Protein AF-A0A6L3EX53-F1 (afdb_monomer_lite)

pLDDT: mean 82.72, std 15.54, range [32.03, 96.56]

Structure (mmCIF, N/CA/C/O backbone):
data_AF-A0A6L3EX53-F1
#
_entry.id   AF-A0A6L3EX53-F1
#
loop_
_atom_site.group_PDB
_atom_site.id
_atom_site.type_symbol
_atom_site.label_atom_id
_atom_site.label_alt_id
_atom_site.label_comp_id
_atom_site.label_asym_id
_atom_site.label_entity_id
_atom_site.label_seq_id
_atom_site.pdbx_PDB_ins_code
_atom_site.Cartn_x
_atom_site.Cartn_y
_atom_site.Cartn_z
_atom_site.occupancy
_atom_site.B_iso_or_equiv
_atom_site.auth_seq_id
_atom_site.auth_comp_id
_atom_site.auth_asym_id
_atom_site.auth_atom_id
_atom_site.pdbx_PDB_model_num
ATOM 1 N N . MET A 1 1 ? -8.037 -24.501 -10.481 1.00 33.72 1 MET A N 1
ATOM 2 C CA . MET A 1 1 ? -8.462 -23.130 -10.831 1.00 33.72 1 MET A CA 1
ATOM 3 C C . MET A 1 1 ? -7.666 -22.188 -9.956 1.00 33.72 1 MET A C 1
ATOM 5 O O . MET A 1 1 ? -7.835 -22.239 -8.748 1.00 33.72 1 MET A O 1
ATOM 9 N N . LEU A 1 2 ? -6.738 -21.426 -10.536 1.00 32.03 2 LEU A N 1
ATOM 10 C CA . LEU A 1 2 ? -6.099 -20.327 -9.812 1.00 32.03 2 LEU A CA 1
ATOM 11 C C . LEU A 1 2 ? -7.177 -19.259 -9.573 1.00 32.03 2 LEU A C 1
ATOM 13 O O . LEU A 1 2 ? -7.955 -19.009 -10.500 1.00 32.03 2 LEU A O 1
ATOM 17 N N . PRO A 1 3 ? -7.291 -18.680 -8.370 1.00 35.34 3 PRO A N 1
ATOM 18 C CA . PRO A 1 3 ? -8.252 -17.618 -8.144 1.00 35.34 3 PRO A CA 1
ATOM 19 C C . PRO A 1 3 ? -7.884 -16.444 -9.056 1.00 35.34 3 PRO A C 1
ATOM 21 O O . PRO A 1 3 ? -6.774 -15.917 -9.000 1.00 35.34 3 PRO A O 1
ATOM 24 N N . VAL A 1 4 ? -8.815 -16.054 -9.928 1.00 38.62 4 VAL A N 1
ATOM 25 C CA . VAL A 1 4 ? -8.774 -14.755 -10.605 1.00 38.62 4 VAL A CA 1
ATOM 26 C C . VAL A 1 4 ? -9.087 -13.732 -9.519 1.00 38.62 4 VAL A C 1
ATOM 28 O O . VAL A 1 4 ? -10.246 -13.414 -9.267 1.00 38.62 4 VAL A O 1
ATOM 31 N N . MET A 1 5 ? -8.060 -13.319 -8.782 1.00 43.59 5 MET A N 1
ATOM 32 C CA . MET A 1 5 ? -8.187 -12.257 -7.795 1.00 43.59 5 MET A CA 1
ATOM 33 C C . MET A 1 5 ? -8.251 -10.930 -8.542 1.00 43.59 5 MET A C 1
ATOM 35 O O . MET A 1 5 ? -7.358 -10.606 -9.324 1.00 43.59 5 MET A O 1
ATOM 39 N N . SER A 1 6 ? -9.375 -10.237 -8.357 1.00 39.53 6 SER A N 1
ATOM 40 C CA . SER A 1 6 ? -9.750 -8.986 -9.008 1.00 39.53 6 SER A CA 1
ATOM 41 C C . SER A 1 6 ? -8.566 -8.037 -9.167 1.00 39.53 6 SER A C 1
ATOM 43 O O . SER A 1 6 ? -7.912 -7.692 -8.183 1.00 39.53 6 SER A O 1
ATOM 45 N N . GLU A 1 7 ? -8.332 -7.549 -10.389 1.00 49.28 7 GLU A N 1
ATOM 46 C CA . GLU A 1 7 ? -7.589 -6.304 -10.570 1.00 49.28 7 GLU A CA 1
ATOM 47 C C . GLU A 1 7 ? -8.296 -5.246 -9.723 1.00 49.28 7 GLU A C 1
ATOM 49 O O . GLU A 1 7 ? -9.432 -4.852 -10.000 1.00 49.28 7 GLU A O 1
ATOM 54 N N . SER A 1 8 ? -7.668 -4.874 -8.610 1.00 54.50 8 SER A N 1
ATOM 55 C CA . SER A 1 8 ? -8.224 -3.901 -7.686 1.00 54.50 8 SER A CA 1
ATOM 56 C C . SER A 1 8 ? -8.512 -2.623 -8.477 1.00 54.50 8 SER A C 1
ATOM 58 O O . SER A 1 8 ? -7.599 -2.022 -9.042 1.00 54.50 8 SER A O 1
ATOM 60 N N . LYS A 1 9 ? -9.787 -2.204 -8.531 1.00 65.50 9 LYS A N 1
ATOM 61 C CA . LYS A 1 9 ? -10.268 -0.965 -9.187 1.00 65.50 9 LYS A CA 1
ATOM 62 C C . LYS A 1 9 ? -9.686 0.318 -8.568 1.00 65.50 9 LYS A C 1
ATOM 64 O O . LYS A 1 9 ? -10.155 1.419 -8.850 1.00 65.50 9 LYS A O 1
ATOM 69 N N . VAL A 1 10 ? -8.718 0.183 -7.672 1.00 80.12 10 VAL A N 1
ATOM 70 C CA . VAL A 1 10 ? -8.074 1.278 -6.973 1.00 80.12 10 VAL A CA 1
ATOM 71 C C . VAL A 1 10 ? -6.930 1.800 -7.836 1.00 80.12 10 VAL A C 1
ATOM 73 O O . VAL A 1 10 ? -5.958 1.095 -8.113 1.00 80.12 10 VAL A O 1
ATOM 76 N N . ASP A 1 11 ? -7.062 3.056 -8.253 1.00 87.31 11 ASP A N 1
ATOM 77 C CA . ASP A 1 11 ? -6.043 3.782 -9.006 1.00 87.31 11 ASP A CA 1
ATOM 78 C C . ASP A 1 11 ? -4.791 3.999 -8.140 1.00 87.31 11 ASP A C 1
ATOM 80 O O . ASP A 1 11 ? -4.833 4.670 -7.100 1.00 87.31 11 ASP A O 1
ATOM 84 N N . VAL A 1 12 ? -3.660 3.454 -8.596 1.00 90.00 12 VAL A N 1
ATOM 85 C CA . VAL A 1 12 ? -2.354 3.579 -7.937 1.00 90.00 12 VAL A CA 1
ATOM 86 C C . VAL A 1 12 ? -1.970 5.041 -7.705 1.00 90.00 12 VAL A C 1
ATOM 88 O O . VAL A 1 12 ? -1.432 5.377 -6.648 1.00 90.00 12 VAL A O 1
ATOM 91 N N . ALA A 1 13 ? -2.309 5.941 -8.633 1.00 90.75 13 ALA A N 1
ATOM 92 C CA . ALA A 1 13 ? -2.000 7.356 -8.502 1.00 90.75 13 ALA A CA 1
ATOM 93 C C . ALA A 1 13 ? -2.785 7.992 -7.348 1.00 90.75 13 ALA A C 1
ATOM 95 O O . ALA A 1 13 ? -2.267 8.880 -6.672 1.00 90.75 13 ALA A O 1
ATOM 96 N N . GLN A 1 14 ? -4.014 7.536 -7.081 1.00 93.25 14 GLN A N 1
ATOM 97 C CA . GLN A 1 14 ? -4.806 8.000 -5.938 1.00 93.25 14 GLN A CA 1
ATOM 98 C C . GLN A 1 14 ? -4.233 7.487 -4.613 1.00 93.25 14 GLN A C 1
ATOM 100 O O . GLN A 1 14 ? -4.170 8.242 -3.641 1.00 93.25 14 GLN A O 1
ATOM 105 N N . LEU A 1 15 ? -3.748 6.241 -4.576 1.00 92.69 15 LEU A N 1
ATOM 106 C CA . LEU A 1 15 ? -3.067 5.701 -3.395 1.00 92.69 15 LEU A CA 1
ATOM 107 C C . LEU A 1 15 ? -1.773 6.465 -3.093 1.00 92.69 15 LEU A C 1
ATOM 109 O O . LEU A 1 15 ? -1.578 6.913 -1.962 1.00 92.69 15 LEU A O 1
ATOM 113 N N . GLN A 1 16 ? -0.940 6.703 -4.110 1.00 91.62 16 GLN A N 1
ATOM 114 C CA . GLN A 1 16 ? 0.298 7.486 -3.999 1.00 91.62 16 GLN A CA 1
ATOM 115 C C . GLN A 1 16 ? 0.034 8.948 -3.602 1.00 91.62 16 GLN A C 1
ATOM 117 O O . GLN A 1 16 ? 0.787 9.530 -2.819 1.00 91.62 16 GLN A O 1
ATOM 122 N N . LYS A 1 17 ? -1.068 9.539 -4.085 1.00 94.38 17 LYS A N 1
ATOM 123 C CA . LYS A 1 17 ? -1.543 10.869 -3.665 1.00 94.38 17 LYS A CA 1
ATOM 124 C C . LYS A 1 17 ? -2.153 10.888 -2.264 1.00 94.38 17 LYS A C 1
ATOM 126 O O . LYS A 1 17 ? -2.455 11.976 -1.778 1.00 94.38 17 LYS A O 1
ATOM 131 N N . ARG A 1 18 ? -2.266 9.733 -1.594 1.00 95.62 18 ARG A N 1
ATOM 132 C CA . ARG A 1 18 ? -2.818 9.581 -0.235 1.00 95.62 18 ARG A CA 1
ATOM 133 C C . ARG A 1 18 ? -4.303 9.921 -0.143 1.00 95.62 18 ARG A C 1
ATOM 135 O O . ARG A 1 18 ? -4.770 10.368 0.899 1.00 95.62 18 ARG A O 1
ATOM 142 N N . THR A 1 19 ? -5.052 9.707 -1.222 1.00 96.06 19 THR A N 1
ATOM 143 C CA . THR A 1 19 ? -6.486 10.004 -1.266 1.00 96.06 19 THR A CA 1
ATOM 144 C C . THR A 1 19 ? -7.255 9.053 -0.333 1.00 96.06 19 THR A C 1
ATOM 146 O O . THR A 1 19 ? -7.275 7.849 -0.602 1.00 96.06 19 THR A O 1
ATOM 149 N N . PRO A 1 20 ? -7.931 9.537 0.732 1.00 95.62 20 PRO A N 1
ATOM 150 C CA . PRO A 1 20 ? -8.558 8.661 1.730 1.00 95.62 20 PRO A CA 1
ATOM 151 C C . PRO A 1 20 ? -9.608 7.698 1.159 1.00 95.62 20 PRO A C 1
ATOM 153 O O . PRO A 1 20 ? -9.700 6.549 1.583 1.00 95.62 20 PRO A O 1
ATOM 156 N N . THR A 1 21 ? -10.365 8.113 0.142 1.00 95.00 21 THR A N 1
ATOM 157 C CA . THR A 1 21 ? -11.370 7.250 -0.500 1.00 95.00 21 THR A CA 1
A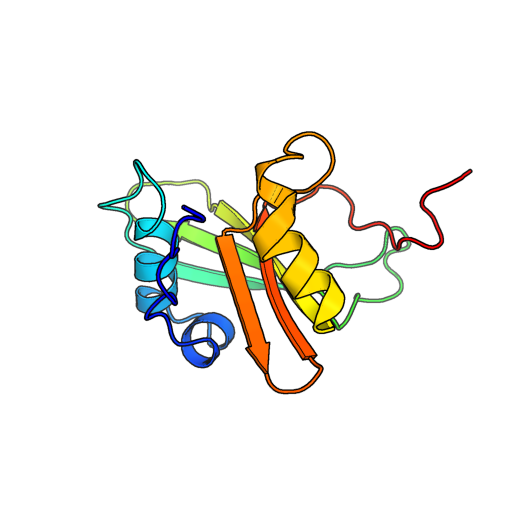TOM 158 C C . THR A 1 21 ? -10.744 6.056 -1.222 1.00 95.00 21 THR A C 1
ATOM 160 O O . THR A 1 21 ? -11.264 4.949 -1.125 1.00 95.00 21 THR A O 1
ATOM 163 N N . ALA A 1 22 ? -9.597 6.246 -1.881 1.00 94.75 22 ALA A N 1
ATOM 164 C CA . ALA A 1 22 ? -8.863 5.159 -2.529 1.00 94.75 22 ALA A CA 1
ATOM 165 C C . ALA A 1 22 ? -8.294 4.171 -1.502 1.00 94.75 22 ALA A C 1
ATOM 167 O O . ALA A 1 22 ? -8.377 2.962 -1.699 1.00 94.75 22 ALA A O 1
ATOM 168 N N . TRP A 1 23 ? -7.778 4.676 -0.379 1.00 95.62 23 TRP A N 1
ATOM 169 C CA . TRP A 1 23 ? -7.307 3.834 0.723 1.00 95.62 23 TRP A CA 1
ATOM 170 C C . TRP A 1 23 ? -8.450 3.095 1.434 1.00 95.62 23 TRP A C 1
ATOM 172 O O . TRP A 1 23 ? -8.267 1.949 1.828 1.00 95.62 23 TRP A O 1
ATOM 182 N N . SER A 1 24 ? -9.638 3.697 1.539 1.00 94.94 24 SER A N 1
ATOM 183 C CA . SER A 1 24 ? -10.835 3.011 2.054 1.00 94.94 24 SER A CA 1
ATOM 184 C C . SER A 1 24 ? -11.210 1.838 1.149 1.00 94.94 24 SER A C 1
ATOM 186 O O . SER A 1 24 ? -11.298 0.710 1.619 1.00 94.94 24 SER A O 1
ATOM 188 N N . ALA A 1 25 ? -11.310 2.082 -0.162 1.00 93.94 25 ALA A N 1
ATOM 189 C CA . ALA A 1 25 ? -11.602 1.042 -1.146 1.00 93.94 25 ALA A CA 1
ATOM 190 C C . ALA A 1 25 ? -10.537 -0.066 -1.176 1.00 93.94 25 ALA A C 1
ATOM 192 O O . ALA A 1 25 ? -10.862 -1.223 -1.425 1.00 93.94 25 ALA A O 1
ATOM 193 N N . LEU A 1 26 ? -9.268 0.273 -0.921 1.00 93.75 26 LEU A N 1
ATOM 194 C CA . LEU A 1 26 ? -8.204 -0.715 -0.778 1.00 93.75 26 LEU A CA 1
ATOM 195 C C . LEU A 1 26 ? -8.465 -1.643 0.414 1.00 93.75 26 LEU A C 1
ATOM 197 O O . LEU A 1 26 ? -8.495 -2.856 0.226 1.00 93.75 26 LEU A O 1
ATOM 201 N N . LEU A 1 27 ? -8.666 -1.076 1.609 1.00 92.19 27 LEU A N 1
ATOM 202 C CA . LEU A 1 27 ? -8.872 -1.846 2.841 1.00 92.19 27 LEU A CA 1
ATOM 203 C C . LEU A 1 27 ? -10.151 -2.686 2.792 1.00 92.19 27 LEU A C 1
ATOM 205 O O . LEU A 1 27 ? -10.154 -3.809 3.278 1.00 92.19 27 LEU A O 1
ATOM 209 N N . GLN A 1 28 ? -11.206 -2.181 2.154 1.00 92.44 28 GLN A N 1
ATOM 210 C CA . GLN A 1 28 ? -12.480 -2.886 1.986 1.00 92.44 28 GLN A CA 1
ATOM 211 C C . GLN A 1 28 ? -12.401 -4.125 1.078 1.00 92.44 28 GLN A C 1
ATOM 213 O O . GLN A 1 28 ? -13.361 -4.886 1.025 1.00 92.44 28 GLN A O 1
ATOM 218 N N . ASN A 1 29 ? -11.288 -4.360 0.370 1.00 88.62 29 ASN A N 1
ATOM 219 C CA . ASN A 1 29 ? -11.090 -5.625 -0.349 1.00 88.62 29 ASN A CA 1
ATOM 220 C C . ASN A 1 29 ? -10.785 -6.795 0.599 1.00 88.62 29 ASN A C 1
ATOM 222 O O . ASN A 1 29 ? -10.853 -7.950 0.180 1.00 88.62 29 ASN A O 1
ATOM 226 N N . GLU A 1 30 ? -10.432 -6.510 1.854 1.00 85.62 30 GLU A N 1
ATOM 227 C CA . GLU A 1 30 ? -10.090 -7.529 2.834 1.00 85.62 30 GLU A CA 1
ATOM 228 C C . GLU A 1 30 ? -11.311 -8.005 3.624 1.00 85.62 30 GLU A C 1
ATOM 230 O O . GLU A 1 30 ? -12.062 -7.178 4.157 1.00 85.62 30 GLU A O 1
ATOM 235 N N . PRO A 1 31 ? -11.484 -9.331 3.784 1.00 83.94 31 PRO A N 1
ATOM 236 C CA . PRO A 1 31 ? -12.561 -9.880 4.593 1.00 83.94 31 PRO A CA 1
ATOM 237 C C . PRO A 1 31 ? -12.566 -9.292 6.010 1.00 83.94 31 PRO A C 1
ATOM 239 O O . PRO A 1 31 ? -11.573 -9.368 6.733 1.00 83.94 31 PRO A O 1
ATOM 242 N N . GLY A 1 32 ? -13.706 -8.729 6.418 1.00 83.81 32 GLY A N 1
ATOM 243 C CA . GLY A 1 32 ? -13.890 -8.140 7.747 1.00 83.81 32 GLY A CA 1
ATOM 244 C C . GLY A 1 32 ? -13.597 -6.639 7.842 1.00 83.81 32 GLY A C 1
ATOM 245 O O . GLY A 1 32 ? -13.767 -6.072 8.921 1.00 83.81 32 GLY A O 1
ATOM 246 N N . LEU A 1 33 ? -13.211 -5.980 6.742 1.00 86.25 33 LEU A N 1
ATOM 247 C CA . LEU A 1 33 ? -12.986 -4.528 6.680 1.00 86.25 33 LEU A CA 1
ATOM 248 C C . LEU A 1 33 ? -14.004 -3.788 5.791 1.00 86.25 33 LEU A C 1
ATOM 250 O O . LEU A 1 33 ? -13.777 -2.641 5.409 1.00 86.25 33 LEU A O 1
ATOM 254 N N . ASP A 1 34 ? -15.158 -4.398 5.512 1.00 85.69 34 ASP A N 1
ATOM 255 C CA . ASP A 1 34 ? -16.148 -3.921 4.528 1.00 85.69 34 ASP A CA 1
ATOM 256 C C . ASP A 1 34 ? -16.663 -2.488 4.788 1.00 85.69 34 ASP A C 1
ATOM 258 O O . ASP A 1 34 ? -17.006 -1.754 3.863 1.00 85.69 34 ASP A O 1
ATOM 262 N N . ASN A 1 35 ? -16.677 -2.049 6.050 1.00 87.56 35 ASN A N 1
ATOM 263 C CA . ASN A 1 35 ? -17.186 -0.734 6.465 1.00 87.56 35 ASN A CA 1
ATOM 264 C C . ASN A 1 35 ? -16.087 0.225 6.951 1.00 87.56 35 ASN A C 1
ATOM 266 O O . ASN A 1 35 ? -16.375 1.205 7.640 1.00 87.56 35 ASN A O 1
ATOM 270 N N . VAL A 1 36 ? -14.823 -0.053 6.628 1.00 90.94 36 VAL A N 1
ATOM 271 C CA . VAL A 1 36 ? -13.714 0.822 7.010 1.00 90.94 36 VAL A CA 1
ATOM 272 C C . VAL A 1 36 ? -13.733 2.107 6.187 1.00 90.94 36 VAL A C 1
ATOM 274 O O . VAL A 1 36 ? -13.717 2.083 4.959 1.00 90.94 36 VAL A O 1
ATOM 277 N N . MET A 1 37 ? -13.699 3.245 6.881 1.00 95.31 37 MET A N 1
ATOM 278 C CA . MET A 1 37 ? -13.540 4.562 6.272 1.00 95.31 37 MET A CA 1
ATOM 279 C C . MET A 1 37 ? -12.223 5.179 6.725 1.00 95.31 37 MET A C 1
ATOM 281 O O . MET A 1 37 ? -12.022 5.431 7.910 1.00 95.31 37 MET A O 1
ATOM 285 N N . VAL A 1 38 ? -11.337 5.454 5.778 1.00 95.94 38 VAL A N 1
ATOM 286 C CA . VAL A 1 38 ? -10.086 6.174 6.018 1.00 95.94 38 VAL A CA 1
ATOM 287 C C . VAL A 1 38 ? -10.374 7.672 6.044 1.00 95.94 38 VAL A C 1
ATOM 289 O O . VAL A 1 38 ? -11.018 8.204 5.141 1.00 95.94 38 VAL A O 1
ATOM 292 N N . THR A 1 39 ? -9.878 8.367 7.064 1.00 96.56 39 THR A N 1
ATOM 293 C CA . THR A 1 39 ? -10.052 9.818 7.242 1.00 96.56 39 THR A CA 1
ATOM 294 C C . THR A 1 39 ? -8.807 10.604 6.855 1.00 96.56 39 THR A C 1
ATOM 296 O O . THR A 1 39 ? -8.912 11.721 6.352 1.00 96.56 39 THR A O 1
ATOM 299 N N . ALA A 1 40 ? -7.624 10.021 7.044 1.00 96.19 40 ALA A N 1
ATOM 300 C CA . ALA A 1 40 ? -6.359 10.638 6.681 1.00 96.19 40 ALA A CA 1
ATOM 301 C C . ALA A 1 40 ? -5.299 9.581 6.379 1.00 96.19 40 ALA A C 1
ATOM 303 O O . ALA A 1 40 ? -5.295 8.496 6.959 1.00 96.19 40 ALA A O 1
ATOM 304 N N . VAL A 1 41 ? -4.368 9.929 5.493 1.00 96.38 41 VAL A N 1
ATOM 305 C CA . VAL A 1 41 ? -3.199 9.105 5.190 1.00 96.38 41 VAL A CA 1
ATOM 306 C C . VAL A 1 41 ? -1.969 9.997 5.178 1.00 96.38 41 VAL A C 1
ATOM 308 O O . VAL A 1 41 ? -1.889 10.960 4.416 1.00 96.38 41 VAL A O 1
ATOM 311 N N . SER A 1 42 ? -0.992 9.677 6.021 1.00 94.88 42 SER A N 1
ATOM 312 C CA . SER A 1 42 ? 0.307 10.356 6.044 1.00 94.88 42 SER A CA 1
ATOM 313 C C . SER A 1 42 ? 1.410 9.396 5.618 1.00 94.88 42 SER A C 1
ATOM 315 O O . SER A 1 42 ? 1.275 8.192 5.795 1.00 94.88 42 SER A O 1
ATOM 317 N N . ALA A 1 43 ? 2.494 9.916 5.040 1.00 92.62 43 ALA A N 1
ATOM 318 C CA . ALA A 1 43 ? 3.657 9.117 4.662 1.00 92.62 43 ALA A CA 1
ATOM 319 C C . ALA A 1 43 ? 4.884 9.578 5.444 1.00 92.62 43 ALA A C 1
ATOM 321 O O . ALA A 1 43 ? 5.140 10.779 5.551 1.00 92.62 43 ALA A O 1
ATOM 322 N N . LYS A 1 44 ? 5.660 8.624 5.944 1.00 88.69 44 LYS A N 1
ATOM 323 C CA . LYS A 1 44 ? 6.953 8.842 6.582 1.00 88.69 44 LYS A CA 1
ATOM 324 C C . LYS A 1 44 ? 8.013 8.041 5.822 1.00 88.69 44 LYS A C 1
ATOM 326 O O . LYS A 1 44 ? 7.800 6.853 5.580 1.00 88.69 44 LYS A O 1
ATOM 331 N N . PRO A 1 45 ? 9.150 8.641 5.440 1.00 83.62 45 PRO A N 1
ATOM 332 C CA . PRO A 1 45 ? 10.238 7.879 4.841 1.00 83.62 45 PRO A CA 1
ATOM 333 C C . PRO A 1 45 ? 10.791 6.877 5.860 1.00 83.62 45 PRO A C 1
ATOM 335 O O . PRO A 1 45 ? 10.899 7.196 7.049 1.00 83.62 45 PRO A O 1
ATOM 338 N N . ILE A 1 46 ? 11.176 5.685 5.404 1.00 79.75 46 ILE A N 1
ATOM 339 C CA . ILE A 1 46 ? 11.909 4.749 6.259 1.00 79.75 46 ILE A CA 1
ATOM 340 C C . ILE A 1 46 ? 13.373 5.171 6.287 1.00 79.75 46 ILE A C 1
ATOM 342 O O . ILE A 1 46 ? 14.006 5.342 5.244 1.00 79.75 46 ILE A O 1
ATOM 346 N N . ARG A 1 47 ? 13.915 5.341 7.492 1.00 68.25 47 ARG A N 1
ATOM 347 C CA . ARG A 1 47 ? 15.351 5.538 7.697 1.00 68.25 47 ARG A CA 1
ATOM 348 C C . ARG A 1 47 ? 16.011 4.180 7.880 1.00 68.25 47 ARG A C 1
ATOM 350 O O . ARG A 1 47 ? 15.440 3.308 8.528 1.00 68.25 47 ARG A O 1
ATOM 357 N N . THR A 1 48 ? 17.211 4.015 7.337 1.00 65.75 48 THR A N 1
ATOM 358 C CA . THR A 1 48 ? 18.060 2.872 7.684 1.00 65.75 48 THR A CA 1
ATOM 359 C C . THR A 1 48 ? 18.375 2.877 9.186 1.00 65.75 48 THR A C 1
ATOM 361 O O . THR A 1 48 ? 18.250 3.914 9.846 1.00 65.75 48 THR A O 1
ATOM 364 N N . ARG A 1 49 ? 18.780 1.721 9.730 1.00 62.47 49 ARG A N 1
ATOM 365 C CA . ARG A 1 49 ? 19.115 1.534 11.158 1.00 62.47 49 ARG A CA 1
ATOM 366 C C . ARG A 1 49 ? 20.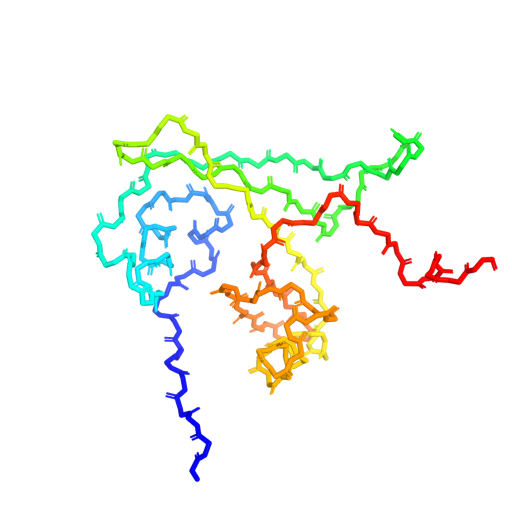125 2.559 11.686 1.00 62.47 49 ARG A C 1
ATOM 368 O O . ARG A 1 49 ? 20.012 2.997 12.821 1.00 62.47 49 ARG A O 1
ATOM 375 N N . ASP A 1 50 ? 21.037 3.003 10.826 1.00 60.78 50 ASP A N 1
ATOM 376 C CA . ASP A 1 50 ? 22.068 3.989 11.169 1.00 60.78 50 ASP A CA 1
ATOM 377 C C . ASP A 1 50 ? 21.565 5.440 11.069 1.00 60.78 50 ASP A C 1
ATOM 379 O O . ASP A 1 50 ? 22.330 6.385 11.231 1.00 60.78 50 ASP A O 1
ATOM 383 N N . HIS A 1 51 ? 20.281 5.641 10.754 1.00 57.81 51 HIS A N 1
ATOM 384 C CA . HIS A 1 51 ? 19.606 6.931 10.570 1.00 57.81 51 HIS A CA 1
ATOM 385 C C . HIS A 1 51 ? 20.240 7.883 9.542 1.00 57.81 51 HIS A C 1
ATOM 387 O O . HIS A 1 51 ? 19.777 9.014 9.396 1.00 57.81 51 HIS A O 1
ATOM 393 N N . GLN A 1 52 ? 21.252 7.433 8.799 1.00 53.16 52 GLN A N 1
ATOM 394 C CA . GLN A 1 52 ? 22.024 8.276 7.892 1.00 53.16 52 GLN A CA 1
ATOM 395 C C . GLN A 1 52 ? 21.333 8.511 6.548 1.00 53.16 52 GLN A C 1
ATOM 397 O O . GLN A 1 52 ? 21.558 9.551 5.933 1.00 53.16 52 GLN A O 1
ATOM 402 N N . GLN A 1 53 ? 20.500 7.578 6.071 1.00 55.44 53 GLN A N 1
ATOM 403 C CA . GLN A 1 53 ? 19.883 7.677 4.746 1.00 55.44 53 GLN A CA 1
ATOM 404 C C . GLN A 1 53 ? 18.445 7.154 4.757 1.00 55.44 53 GLN A C 1
ATOM 406 O O . GLN A 1 53 ? 18.132 6.131 5.372 1.00 55.44 53 GLN A O 1
ATOM 411 N N . SER A 1 54 ? 17.548 7.874 4.083 1.00 60.53 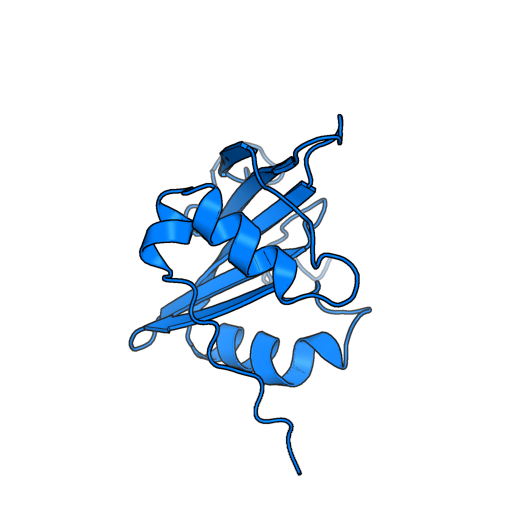54 SER A N 1
ATOM 412 C CA . SER A 1 54 ? 16.207 7.368 3.805 1.00 60.53 54 SER A CA 1
ATOM 413 C C . SER A 1 54 ? 16.265 6.364 2.666 1.00 60.53 54 SER A C 1
ATOM 415 O O . SER A 1 54 ? 16.881 6.631 1.634 1.00 60.53 54 SER A O 1
ATOM 417 N N . ILE A 1 55 ? 15.557 5.253 2.814 1.00 68.94 55 ILE A N 1
ATOM 418 C CA . ILE A 1 55 ? 15.389 4.276 1.747 1.00 68.94 55 ILE A CA 1
ATOM 419 C C . ILE A 1 55 ? 14.388 4.865 0.752 1.00 68.94 55 ILE A C 1
ATOM 421 O O . ILE A 1 55 ? 13.182 4.776 0.952 1.00 68.94 55 ILE A O 1
ATOM 425 N N . GLY A 1 56 ? 14.884 5.521 -0.301 1.00 73.69 56 GLY A N 1
ATOM 426 C CA . GLY A 1 56 ? 14.054 6.316 -1.219 1.00 73.69 56 GLY A CA 1
ATOM 427 C C . GLY A 1 56 ? 12.939 5.532 -1.923 1.00 73.69 56 GLY A C 1
ATOM 428 O O . GLY A 1 56 ? 11.951 6.122 -2.346 1.00 73.69 56 GLY A O 1
ATOM 429 N N . HIS A 1 57 ? 13.067 4.206 -2.001 1.00 82.75 57 HIS A N 1
ATOM 430 C CA . HIS A 1 57 ? 12.080 3.325 -2.616 1.00 82.75 57 HIS A CA 1
ATOM 431 C C . HIS A 1 57 ? 11.052 2.750 -1.623 1.00 82.75 57 HIS A C 1
ATOM 433 O O . HIS A 1 57 ? 10.152 2.037 -2.059 1.00 82.75 57 HIS A O 1
ATOM 439 N N . VAL A 1 58 ? 11.138 3.048 -0.315 1.00 87.94 58 VAL A N 1
ATOM 440 C CA . VAL A 1 58 ? 10.181 2.558 0.696 1.00 87.94 58 VAL A CA 1
ATOM 441 C C . VAL A 1 58 ? 9.654 3.694 1.574 1.00 87.94 58 VAL A C 1
ATOM 443 O O . VAL A 1 58 ? 10.403 4.507 2.114 1.00 87.94 58 VAL A O 1
ATOM 446 N N . SER A 1 59 ? 8.338 3.743 1.754 1.00 90.44 59 SER A N 1
ATOM 447 C CA . SER A 1 59 ? 7.653 4.706 2.621 1.00 90.44 59 SER A CA 1
ATOM 448 C C . SER A 1 59 ? 6.686 3.997 3.557 1.00 90.44 59 SER A C 1
ATOM 450 O O . SER A 1 59 ? 5.992 3.075 3.146 1.00 90.44 59 SER A O 1
ATOM 452 N N . ARG A 1 60 ? 6.600 4.457 4.804 1.00 92.25 60 ARG A N 1
ATOM 453 C CA . ARG A 1 60 ? 5.598 4.012 5.773 1.00 92.25 60 ARG A CA 1
ATOM 454 C C . ARG A 1 60 ? 4.379 4.919 5.705 1.00 92.25 60 ARG A C 1
ATOM 456 O O . ARG A 1 60 ? 4.493 6.119 5.950 1.00 92.25 60 ARG A O 1
ATOM 463 N N . TYR A 1 61 ? 3.226 4.356 5.384 1.00 94.44 61 TYR A N 1
ATOM 464 C CA . TYR A 1 61 ? 1.940 5.026 5.457 1.00 94.44 61 TYR A CA 1
ATOM 465 C C . TYR A 1 61 ? 1.306 4.821 6.832 1.00 94.44 61 TYR A C 1
ATOM 467 O O . TYR A 1 61 ? 1.277 3.705 7.340 1.00 94.44 61 TYR A O 1
ATOM 475 N N . LEU A 1 62 ? 0.800 5.904 7.420 1.00 94.75 62 LEU A N 1
ATOM 476 C CA . LEU A 1 62 ? -0.063 5.869 8.600 1.00 94.75 62 LEU A CA 1
ATOM 477 C C . LEU A 1 62 ? -1.477 6.204 8.136 1.00 94.75 62 LEU A C 1
ATOM 479 O O . LEU A 1 62 ? -1.711 7.315 7.645 1.00 94.75 62 LEU A O 1
ATOM 483 N N . VAL A 1 63 ? -2.380 5.242 8.265 1.00 95.81 63 VAL A N 1
ATOM 484 C CA . VAL A 1 63 ? -3.749 5.287 7.755 1.00 95.81 63 VAL A CA 1
ATOM 485 C C . VAL A 1 63 ? -4.702 5.424 8.938 1.00 95.81 63 VAL A C 1
ATOM 487 O O . VAL A 1 63 ? -4.910 4.481 9.696 1.00 95.81 63 VAL A O 1
ATOM 490 N N . SER A 1 64 ? -5.262 6.615 9.121 1.00 96.38 64 SER A N 1
ATOM 491 C CA . SER A 1 64 ? -6.229 6.899 10.182 1.00 96.38 64 SER A CA 1
ATOM 492 C C . SER A 1 64 ? -7.629 6.489 9.745 1.00 96.38 64 SER A C 1
ATOM 494 O O . SER A 1 64 ? -8.067 6.857 8.652 1.00 96.38 64 SER A O 1
ATOM 496 N N . LEU A 1 65 ? -8.338 5.756 10.602 1.00 95.00 65 LEU A N 1
ATOM 497 C CA . LEU A 1 65 ? -9.693 5.284 10.333 1.00 95.00 65 LEU A CA 1
ATOM 498 C C . LEU A 1 65 ? -10.734 6.078 11.123 1.00 95.00 65 LEU A C 1
ATOM 500 O O . LEU A 1 65 ? -10.471 6.594 12.208 1.00 95.00 65 LEU A O 1
ATOM 504 N N . ALA A 1 66 ? -11.946 6.165 10.586 1.00 91.50 66 ALA A N 1
ATOM 505 C CA . ALA A 1 66 ? -13.090 6.659 11.328 1.00 91.50 66 ALA A CA 1
ATOM 506 C C . ALA A 1 66 ? -13.397 5.678 12.468 1.00 91.50 66 ALA A C 1
ATOM 508 O O . ALA A 1 66 ? -13.460 4.470 12.249 1.00 91.50 66 ALA A O 1
ATOM 509 N N . ASN A 1 67 ? -13.605 6.201 13.676 1.00 87.12 67 ASN A N 1
ATOM 510 C CA . ASN A 1 67 ? -13.921 5.423 14.881 1.00 87.12 67 ASN A CA 1
ATOM 511 C C . ASN A 1 67 ? -12.785 4.524 15.410 1.00 87.12 67 ASN A C 1
ATOM 513 O O . ASN A 1 67 ? -13.049 3.651 16.235 1.00 87.12 67 ASN A O 1
ATOM 517 N N . GLN A 1 68 ? -11.534 4.746 14.993 1.00 88.50 68 GLN A N 1
ATOM 518 C CA . GLN A 1 68 ? -10.362 4.134 15.626 1.00 88.50 68 GLN A CA 1
ATOM 519 C C . GLN A 1 68 ? -9.343 5.203 16.011 1.00 88.50 68 GLN A C 1
ATOM 521 O O . GLN A 1 68 ? -9.049 6.107 15.230 1.00 88.50 68 GLN A O 1
A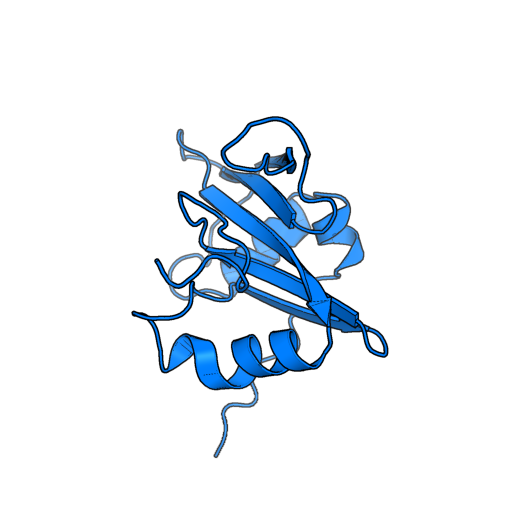TOM 526 N N . SER A 1 69 ? -8.818 5.098 17.232 1.00 85.00 69 SER A N 1
ATOM 527 C CA . SER A 1 69 ? -7.815 6.035 17.748 1.00 85.00 69 SER A CA 1
ATOM 528 C C . SER A 1 69 ? -6.433 5.778 17.153 1.00 85.00 69 SER A C 1
ATOM 530 O O . SER A 1 69 ? -5.704 6.726 16.863 1.00 85.00 69 SER A O 1
ATOM 532 N N . ASP A 1 70 ? -6.089 4.506 16.947 1.00 88.31 70 ASP A N 1
ATOM 533 C CA . ASP A 1 70 ? -4.774 4.105 16.460 1.00 88.31 70 ASP A CA 1
ATOM 534 C C . ASP A 1 70 ? -4.780 3.964 14.931 1.00 88.31 70 ASP A C 1
ATOM 536 O O . ASP A 1 70 ? -5.671 3.317 14.374 1.00 88.31 70 ASP A O 1
ATOM 540 N N . PRO A 1 71 ? -3.812 4.571 14.220 1.00 91.06 71 PRO A N 1
ATOM 541 C CA . PRO A 1 71 ? -3.691 4.399 12.781 1.00 91.06 71 PRO A CA 1
ATOM 542 C C . PRO A 1 71 ? -3.152 3.007 12.431 1.00 91.06 71 PRO A C 1
ATOM 544 O O . PRO A 1 71 ? -2.343 2.430 13.158 1.00 91.06 71 PRO A O 1
ATOM 547 N N . ILE A 1 72 ? -3.529 2.514 11.253 1.00 92.00 72 ILE A N 1
ATOM 548 C CA . ILE A 1 72 ? -2.911 1.333 10.650 1.00 92.00 72 ILE A CA 1
ATOM 549 C C . ILE A 1 72 ? -1.595 1.754 9.997 1.00 92.00 72 ILE A C 1
ATOM 551 O O . ILE A 1 72 ? -1.553 2.712 9.220 1.00 92.00 72 ILE A O 1
ATOM 555 N N . ASN A 1 73 ? -0.526 1.017 10.286 1.00 92.94 73 ASN A N 1
ATOM 556 C CA . ASN A 1 73 ? 0.765 1.209 9.640 1.00 92.94 73 ASN A CA 1
ATOM 557 C C . ASN A 1 73 ? 0.897 0.243 8.466 1.00 92.94 73 ASN A C 1
ATOM 559 O O . ASN A 1 73 ? 0.714 -0.960 8.632 1.00 92.94 73 ASN A O 1
ATOM 563 N N . LEU A 1 74 ? 1.248 0.771 7.298 1.00 94.12 74 LEU A N 1
ATOM 564 C CA . LEU A 1 74 ? 1.502 -0.011 6.090 1.00 94.12 74 LEU A CA 1
ATOM 565 C C . LEU A 1 74 ? 2.803 0.450 5.449 1.00 94.12 74 LEU A C 1
ATOM 567 O O . LEU A 1 74 ? 3.180 1.619 5.557 1.00 94.12 74 LEU A O 1
ATOM 571 N N . LEU A 1 75 ? 3.480 -0.442 4.739 1.00 92.69 75 LEU A N 1
ATOM 572 C CA . LEU A 1 75 ? 4.633 -0.082 3.924 1.00 92.69 75 LEU A CA 1
ATOM 573 C C . LEU A 1 75 ? 4.253 -0.031 2.467 1.00 92.69 75 LEU A C 1
ATOM 575 O O . LEU A 1 75 ? 3.646 -0.955 1.947 1.00 92.69 75 LEU A O 1
ATOM 579 N N . ALA A 1 76 ? 4.686 1.020 1.790 1.00 92.69 76 ALA A N 1
ATOM 580 C CA . ALA A 1 76 ? 4.707 1.042 0.348 1.00 92.69 76 ALA A CA 1
ATOM 581 C C . ALA A 1 76 ? 6.122 0.956 -0.181 1.00 92.69 76 ALA A C 1
ATOM 583 O O . ALA A 1 76 ? 7.017 1.656 0.299 1.00 92.69 76 ALA A O 1
ATOM 584 N N . LYS A 1 77 ? 6.293 0.133 -1.207 1.00 91.75 77 LYS A N 1
ATOM 585 C CA . LYS A 1 77 ? 7.588 -0.141 -1.813 1.00 91.75 77 LYS A CA 1
ATOM 586 C C . LYS A 1 77 ? 7.503 0.006 -3.324 1.00 91.75 77 LYS A C 1
ATOM 588 O O . LYS A 1 77 ? 6.710 -0.679 -3.963 1.00 91.75 77 LYS A O 1
ATOM 593 N N . TYR A 1 78 ? 8.344 0.872 -3.879 1.00 91.38 78 TYR A N 1
ATOM 594 C CA . TYR A 1 78 ? 8.697 0.844 -5.293 1.00 91.38 78 TYR A CA 1
ATOM 595 C C . TYR A 1 78 ? 9.723 -0.264 -5.512 1.00 91.38 78 TYR A C 1
ATOM 597 O O . TYR A 1 78 ? 10.707 -0.365 -4.778 1.00 91.38 78 TYR A O 1
ATOM 605 N N . THR A 1 79 ? 9.461 -1.130 -6.482 1.00 91.56 79 THR A N 1
ATOM 606 C CA . THR A 1 79 ? 10.280 -2.311 -6.748 1.00 91.56 79 THR A CA 1
ATOM 607 C C . THR A 1 79 ? 10.209 -2.725 -8.219 1.00 91.56 79 THR A C 1
ATOM 609 O O . THR A 1 79 ? 9.629 -2.024 -9.040 1.00 91.56 79 THR A O 1
ATOM 612 N N . ASN A 1 80 ? 10.830 -3.847 -8.565 1.00 91.38 80 ASN A N 1
ATOM 613 C CA . ASN A 1 80 ? 10.791 -4.468 -9.875 1.00 91.38 80 ASN A CA 1
ATOM 614 C C . ASN A 1 80 ? 9.602 -5.430 -10.028 1.00 91.38 80 ASN A C 1
ATOM 616 O O . ASN A 1 80 ? 8.958 -5.868 -9.068 1.00 91.38 80 ASN A O 1
ATOM 620 N N . ARG A 1 81 ? 9.343 -5.809 -11.276 1.00 91.69 81 ARG A N 1
ATOM 621 C CA . ARG A 1 81 ? 8.280 -6.743 -11.650 1.00 91.69 81 ARG A CA 1
ATOM 622 C C . ARG A 1 81 ? 8.382 -8.117 -10.973 1.00 91.69 81 ARG A C 1
ATOM 624 O O . ARG A 1 81 ? 7.346 -8.716 -10.683 1.00 91.69 81 ARG A O 1
ATOM 631 N N . GLN A 1 82 ? 9.589 -8.637 -10.741 1.00 91.88 82 GLN A N 1
ATOM 632 C CA . GLN A 1 82 ? 9.796 -9.960 -10.142 1.00 91.88 82 GLN A CA 1
ATOM 633 C C . GLN A 1 82 ? 9.336 -9.992 -8.684 1.00 91.88 82 GLN A C 1
ATOM 635 O O . GLN A 1 82 ? 8.643 -10.926 -8.283 1.00 91.88 82 GLN A O 1
ATOM 640 N N . GLU A 1 83 ? 9.660 -8.959 -7.907 1.00 91.75 83 GLU A N 1
ATOM 641 C CA . GLU A 1 83 ? 9.203 -8.857 -6.523 1.00 91.75 83 GLU A CA 1
ATOM 642 C C . GLU A 1 83 ? 7.679 -8.698 -6.463 1.00 91.75 83 GLU A C 1
ATOM 644 O O . GLU A 1 83 ? 7.026 -9.354 -5.654 1.00 91.75 83 GLU A O 1
ATOM 649 N N . VAL A 1 84 ? 7.074 -7.923 -7.372 1.00 92.88 84 VAL A N 1
ATOM 650 C CA . VAL A 1 84 ? 5.606 -7.849 -7.434 1.00 92.88 84 VAL A CA 1
ATOM 651 C C . VAL A 1 84 ? 4.972 -9.204 -7.747 1.00 92.88 84 VAL A C 1
ATOM 653 O O . VAL A 1 84 ? 3.964 -9.567 -7.141 1.00 92.88 84 VAL A O 1
ATOM 656 N N . ALA A 1 85 ? 5.556 -9.975 -8.666 1.00 91.31 85 ALA A N 1
ATOM 657 C CA . ALA A 1 85 ? 5.077 -11.318 -8.976 1.00 91.31 85 ALA A CA 1
ATOM 658 C C . ALA A 1 85 ? 5.190 -12.263 -7.768 1.00 91.31 85 ALA A C 1
ATOM 660 O O . ALA A 1 85 ? 4.261 -13.029 -7.520 1.00 91.31 85 ALA A O 1
ATOM 661 N N . PHE A 1 86 ? 6.276 -12.173 -6.991 1.00 92.00 86 PHE A N 1
ATOM 662 C CA . PHE A 1 86 ? 6.426 -12.920 -5.741 1.00 92.00 86 PHE A CA 1
ATOM 663 C C . PHE A 1 86 ? 5.278 -12.619 -4.769 1.00 92.00 86 PHE A C 1
ATOM 665 O O . PHE A 1 86 ? 4.600 -13.546 -4.325 1.00 92.00 86 PHE A O 1
ATOM 672 N N . TYR A 1 87 ? 4.996 -11.342 -4.496 1.00 92.19 87 TYR A N 1
ATOM 673 C CA . TYR A 1 87 ? 3.928 -10.982 -3.559 1.00 92.19 87 TYR A CA 1
ATOM 674 C C . TYR A 1 87 ? 2.531 -11.359 -4.060 1.00 92.19 87 TYR A C 1
ATOM 676 O O . TYR A 1 87 ? 1.705 -11.792 -3.267 1.00 92.19 87 TYR A O 1
ATOM 684 N N . ARG A 1 88 ? 2.276 -11.275 -5.371 1.00 89.38 88 ARG A N 1
ATOM 685 C CA . ARG A 1 88 ? 0.983 -11.667 -5.959 1.00 89.38 88 ARG A CA 1
ATOM 686 C C . ARG A 1 88 ? 0.718 -13.171 -5.947 1.00 89.38 88 ARG A C 1
ATOM 688 O O . ARG A 1 88 ? -0.439 -13.571 -5.936 1.00 89.38 88 ARG A O 1
ATOM 695 N N . LEU A 1 89 ? 1.759 -13.994 -6.068 1.00 88.94 89 LEU A N 1
ATOM 696 C CA . LEU A 1 89 ? 1.603 -15.430 -6.329 1.00 88.94 89 LEU A CA 1
ATOM 697 C C . LEU A 1 89 ? 1.980 -16.312 -5.139 1.00 88.94 89 LEU A C 1
ATOM 699 O O . LEU A 1 89 ? 1.494 -17.438 -5.052 1.00 88.94 89 LEU A O 1
ATOM 703 N N . LEU A 1 90 ? 2.879 -15.842 -4.270 1.00 86.06 90 LEU A N 1
ATOM 704 C CA . LEU A 1 90 ? 3.544 -16.686 -3.276 1.00 86.06 90 LEU A CA 1
ATOM 705 C C . LEU A 1 90 ? 3.455 -16.156 -1.842 1.00 86.06 90 LEU A C 1
ATOM 707 O O . LEU A 1 90 ? 3.490 -16.974 -0.928 1.00 86.06 90 LEU A O 1
ATOM 711 N N . ALA A 1 91 ? 3.341 -14.841 -1.616 1.00 85.38 91 ALA A N 1
ATOM 712 C CA . ALA A 1 91 ? 3.410 -14.286 -0.257 1.00 85.38 91 ALA A CA 1
ATOM 713 C C . ALA A 1 91 ? 2.323 -14.836 0.679 1.00 85.38 91 ALA A C 1
ATOM 715 O O . ALA A 1 91 ? 2.639 -15.230 1.799 1.00 85.38 91 ALA A O 1
ATOM 716 N N . ASP A 1 92 ? 1.085 -14.975 0.199 1.00 85.25 92 ASP A N 1
ATOM 717 C CA . ASP A 1 92 ? -0.026 -15.510 1.003 1.00 85.25 92 ASP A CA 1
ATOM 718 C C . ASP A 1 92 ? 0.167 -16.984 1.397 1.00 85.25 92 ASP A C 1
ATOM 720 O O . ASP A 1 92 ? -0.390 -17.449 2.390 1.00 85.25 92 ASP A O 1
ATOM 724 N N . LEU A 1 93 ? 0.987 -17.730 0.647 1.00 86.69 93 LEU A N 1
ATOM 725 C CA . LEU A 1 93 ? 1.351 -19.113 0.971 1.00 86.69 93 LEU A CA 1
ATOM 726 C C . LEU A 1 93 ? 2.485 -19.189 2.004 1.00 86.69 93 LEU A C 1
ATOM 728 O O . LEU A 1 93 ? 2.769 -20.267 2.527 1.00 86.69 93 LEU A O 1
ATOM 732 N N . LEU A 1 94 ? 3.146 -18.064 2.288 1.00 86.19 94 LEU A N 1
ATOM 733 C CA . LEU A 1 94 ? 4.336 -17.965 3.129 1.00 86.19 94 LEU A CA 1
ATOM 734 C C . LEU A 1 94 ? 4.173 -16.896 4.234 1.00 86.19 94 LEU A C 1
ATOM 736 O O . LEU A 1 94 ? 5.058 -16.049 4.390 1.00 86.19 94 LEU A O 1
ATOM 740 N N . PRO A 1 95 ? 3.107 -16.941 5.059 1.00 82.44 95 PRO A N 1
ATOM 741 C CA . PRO A 1 95 ? 2.781 -15.879 6.024 1.00 82.44 95 PRO A CA 1
ATOM 742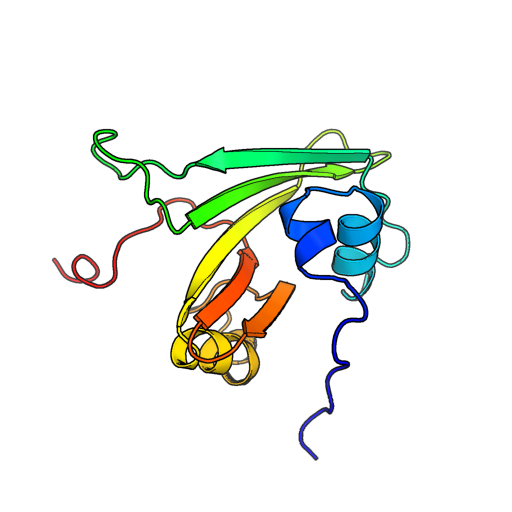 C C . PRO A 1 95 ? 3.830 -15.689 7.133 1.00 82.44 95 PRO A C 1
ATOM 744 O O . PRO A 1 95 ? 3.832 -14.679 7.829 1.00 82.44 95 PRO A O 1
ATOM 747 N N . HIS A 1 96 ? 4.727 -16.661 7.322 1.00 82.81 96 HIS A N 1
ATOM 748 C CA . HIS A 1 96 ? 5.837 -16.571 8.276 1.00 82.81 96 HIS A CA 1
ATOM 749 C C . HIS A 1 96 ? 7.122 -15.981 7.676 1.00 82.81 96 HIS A C 1
ATOM 751 O O . HIS A 1 96 ? 8.052 -15.687 8.422 1.00 82.81 96 HIS A O 1
ATOM 757 N N . LEU A 1 97 ? 7.202 -15.844 6.348 1.00 81.25 97 LEU A N 1
ATOM 758 C CA . LEU A 1 97 ? 8.397 -15.372 5.637 1.00 81.25 97 LEU A CA 1
ATOM 759 C C . LEU A 1 97 ? 8.176 -14.036 4.927 1.00 81.25 97 LEU A C 1
ATOM 761 O O . LEU A 1 97 ? 9.130 -13.278 4.764 1.00 81.25 97 LEU A O 1
ATOM 765 N N . ALA A 1 98 ? 6.949 -13.753 4.493 1.00 85.81 98 ALA A N 1
ATOM 766 C CA . ALA A 1 98 ? 6.604 -12.529 3.787 1.00 85.81 98 ALA A CA 1
ATOM 767 C C . ALA A 1 98 ? 5.492 -11.773 4.530 1.00 85.81 98 ALA A C 1
ATOM 769 O O . ALA A 1 98 ? 4.555 -12.407 5.020 1.00 85.81 98 ALA A O 1
ATOM 770 N N . PRO A 1 99 ? 5.563 -10.429 4.607 1.00 89.44 99 PRO A N 1
ATOM 771 C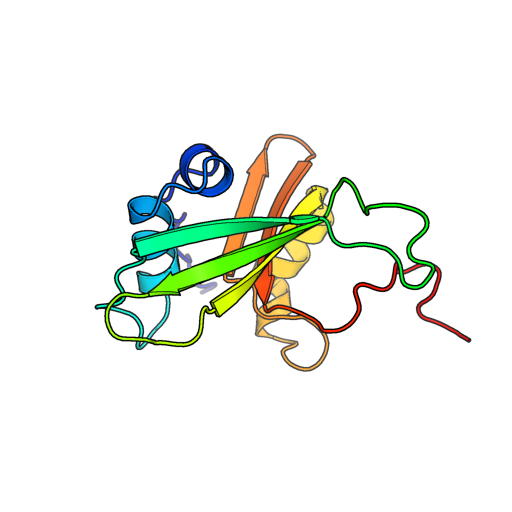 CA . PRO A 1 99 ? 4.442 -9.636 5.093 1.00 89.44 99 PRO A CA 1
ATOM 772 C C . PRO A 1 99 ? 3.246 -9.789 4.150 1.00 89.44 99 PRO A C 1
ATOM 774 O O . PRO A 1 99 ? 3.421 -9.996 2.943 1.00 89.44 99 PRO A O 1
ATOM 777 N N . LYS A 1 100 ? 2.032 -9.628 4.686 1.00 89.88 100 LYS A N 1
ATOM 778 C CA . LYS A 1 100 ? 0.813 -9.626 3.875 1.00 89.88 100 LYS A CA 1
ATOM 779 C C . LYS A 1 100 ? 0.905 -8.562 2.786 1.00 89.88 100 LYS A C 1
ATOM 781 O O . LYS A 1 100 ? 1.313 -7.428 3.056 1.00 89.88 100 LYS A O 1
ATOM 786 N N . CYS A 1 101 ? 0.488 -8.910 1.572 1.00 92.25 101 CYS A N 1
ATOM 787 C CA . CYS A 1 101 ? 0.356 -7.957 0.479 1.00 92.25 101 CYS A CA 1
ATOM 788 C C . CYS A 1 101 ? -1.080 -7.437 0.402 1.00 92.25 101 CYS A C 1
ATOM 790 O O . CYS A 1 101 ? -2.000 -8.186 0.108 1.00 92.25 101 CYS A O 1
ATOM 792 N N . TRP A 1 102 ? -1.260 -6.140 0.636 1.00 92.38 102 TRP A N 1
ATOM 793 C CA . TRP A 1 102 ? -2.556 -5.467 0.511 1.00 92.38 102 TRP A CA 1
ATOM 794 C C . TRP A 1 102 ? -2.815 -5.010 -0.919 1.00 92.38 102 TRP A C 1
ATOM 796 O O . TRP A 1 102 ? -3.950 -4.968 -1.385 1.00 92.38 102 TRP A O 1
ATOM 806 N N . TYR A 1 103 ? -1.753 -4.620 -1.623 1.00 93.00 103 TYR A N 1
ATOM 807 C CA . TYR A 1 103 ? -1.851 -4.123 -2.984 1.00 93.00 103 TYR A CA 1
ATOM 808 C C . TYR A 1 103 ? -0.586 -4.425 -3.764 1.00 93.00 103 TYR A C 1
ATOM 810 O O . TYR A 1 103 ? 0.527 -4.275 -3.260 1.00 93.00 103 TYR A O 1
ATOM 818 N N . ALA A 1 104 ? -0.770 -4.762 -5.034 1.00 92.75 104 ALA A N 1
ATOM 819 C CA . ALA A 1 104 ? 0.315 -5.005 -5.957 1.00 92.75 104 ALA A CA 1
ATOM 820 C C . ALA A 1 104 ? -0.032 -4.442 -7.330 1.00 92.75 104 ALA A C 1
ATOM 822 O O . ALA A 1 104 ? -0.994 -4.885 -7.960 1.00 92.75 104 ALA A O 1
ATOM 823 N N . HIS A 1 105 ? 0.785 -3.520 -7.827 1.00 92.50 105 HIS A N 1
ATOM 824 C CA . HIS A 1 105 ? 0.642 -2.920 -9.147 1.00 92.50 105 HIS A CA 1
ATOM 825 C C . HIS A 1 105 ? 1.958 -3.005 -9.922 1.00 92.50 105 HIS A C 1
ATOM 827 O O . HIS A 1 105 ? 3.029 -2.827 -9.350 1.00 92.50 105 HIS A O 1
ATOM 833 N N . VAL A 1 106 ? 1.873 -3.300 -11.219 1.00 91.62 106 VAL A N 1
ATOM 834 C CA . VAL A 1 106 ? 3.022 -3.404 -12.131 1.00 91.62 106 VAL A CA 1
ATOM 835 C C . VAL A 1 106 ? 2.842 -2.363 -13.223 1.00 91.62 106 VAL A C 1
ATOM 837 O O . VAL A 1 106 ? 1.762 -2.279 -13.806 1.00 91.62 106 VAL A O 1
ATOM 840 N N . PHE A 1 107 ? 3.901 -1.620 -13.526 1.00 88.19 107 PHE A N 1
ATOM 841 C CA . PHE A 1 107 ? 3.959 -0.685 -14.643 1.00 88.19 107 PHE A CA 1
ATOM 842 C C . PHE A 1 107 ? 5.302 -0.862 -15.357 1.00 88.19 107 PHE A C 1
ATOM 844 O O . PHE A 1 107 ? 6.363 -0.605 -14.796 1.00 88.19 107 PHE A O 1
ATOM 851 N N . ALA A 1 108 ? 5.247 -1.337 -16.605 1.00 86.88 108 ALA A N 1
ATOM 852 C CA . ALA A 1 108 ? 6.422 -1.777 -17.362 1.00 86.88 108 ALA A CA 1
ATOM 853 C C . ALA A 1 108 ? 7.268 -2.813 -16.581 1.00 86.88 108 ALA A C 1
ATOM 855 O O . ALA A 1 108 ? 6.761 -3.894 -16.267 1.00 86.88 108 ALA A O 1
ATOM 856 N N . ASP A 1 109 ? 8.530 -2.492 -16.281 1.00 88.06 109 ASP A N 1
ATOM 857 C CA . ASP A 1 109 ? 9.468 -3.352 -15.541 1.00 88.06 109 ASP A CA 1
ATOM 858 C C . ASP A 1 109 ? 9.548 -3.022 -14.040 1.00 88.06 109 ASP A C 1
ATOM 860 O O . ASP A 1 109 ? 10.224 -3.711 -13.269 1.00 88.06 109 ASP A O 1
ATOM 864 N N . GLU A 1 110 ? 8.810 -2.002 -13.614 1.00 90.12 110 GLU A N 1
ATOM 865 C CA . GLU A 1 110 ? 8.712 -1.557 -12.234 1.00 90.12 110 GLU A CA 1
ATOM 866 C C . GLU A 1 110 ? 7.358 -1.935 -11.629 1.00 90.12 110 GLU A C 1
ATOM 868 O O . GLU A 1 110 ? 6.437 -2.457 -12.270 1.00 90.12 110 GLU A O 1
ATOM 873 N N . GLY A 1 111 ? 7.245 -1.693 -10.336 1.00 91.19 111 GLY A N 1
ATOM 874 C CA . GLY A 1 111 ? 6.080 -2.041 -9.572 1.00 91.19 111 GLY A CA 1
ATOM 875 C C . GLY A 1 111 ? 5.985 -1.274 -8.272 1.00 91.19 111 GLY A C 1
ATOM 876 O O . GLY A 1 111 ? 6.939 -0.664 -7.787 1.00 91.19 111 GLY A O 1
ATOM 877 N N . TRP A 1 112 ? 4.787 -1.310 -7.711 1.00 93.56 112 TRP A N 1
ATOM 878 C CA . TRP A 1 112 ? 4.463 -0.669 -6.456 1.00 93.56 112 TRP A CA 1
ATOM 879 C C . TRP A 1 112 ? 3.622 -1.614 -5.606 1.00 93.56 112 TRP A C 1
ATOM 881 O O . TRP A 1 112 ? 2.605 -2.146 -6.057 1.00 93.56 112 TRP A O 1
ATOM 891 N N . LEU A 1 113 ? 4.085 -1.839 -4.383 1.00 94.12 113 LEU A N 1
ATOM 892 C CA . LEU A 1 113 ? 3.474 -2.734 -3.411 1.00 94.12 113 LEU A CA 1
ATOM 893 C C . LEU A 1 113 ? 2.971 -1.942 -2.213 1.00 94.12 113 LEU A C 1
ATOM 895 O O . LEU A 1 113 ? 3.613 -0.967 -1.828 1.00 94.12 113 LEU A O 1
ATOM 899 N N . VAL A 1 114 ? 1.890 -2.415 -1.594 1.00 94.31 114 VAL A N 1
ATOM 900 C CA . VAL A 1 114 ? 1.490 -2.067 -0.225 1.00 94.31 114 VAL A CA 1
ATOM 901 C C . VAL A 1 114 ? 1.497 -3.342 0.605 1.00 94.31 114 VAL A C 1
ATOM 903 O O . VAL A 1 114 ? 0.856 -4.324 0.233 1.00 94.31 114 VAL A O 1
ATOM 906 N N . LEU A 1 115 ? 2.237 -3.326 1.705 1.00 93.81 115 LEU A N 1
ATOM 907 C CA . LEU A 1 115 ? 2.528 -4.467 2.563 1.00 93.81 115 LEU A CA 1
ATOM 908 C C . LEU A 1 115 ? 2.200 -4.130 4.022 1.00 93.81 115 LEU A C 1
ATOM 910 O O . LEU A 1 115 ? 2.156 -2.950 4.386 1.00 93.81 115 LEU A O 1
ATOM 914 N N . ASP A 1 116 ? 2.033 -5.157 4.856 1.00 91.38 116 ASP A N 1
ATOM 915 C CA . ASP A 1 116 ? 2.070 -4.980 6.312 1.00 91.38 116 ASP A CA 1
ATOM 916 C C . ASP A 1 116 ? 3.347 -4.257 6.749 1.00 91.38 116 ASP A C 1
ATOM 918 O O . ASP A 1 116 ? 4.419 -4.394 6.143 1.00 91.38 116 ASP A O 1
ATOM 922 N N . ASP A 1 117 ? 3.229 -3.482 7.826 1.00 86.31 117 ASP A N 1
ATOM 923 C CA . ASP A 1 117 ? 4.399 -2.868 8.428 1.00 86.31 117 ASP A CA 1
ATOM 924 C C . ASP A 1 117 ? 5.313 -3.905 9.077 1.00 86.31 117 ASP A C 1
ATOM 926 O O . ASP A 1 117 ? 4.866 -4.798 9.794 1.00 86.31 117 ASP A O 1
ATOM 930 N N . VAL A 1 118 ? 6.616 -3.754 8.844 1.00 75.88 118 VAL A N 1
ATOM 931 C CA . VAL A 1 118 ? 7.652 -4.543 9.510 1.00 75.88 118 VAL A CA 1
ATOM 932 C C . VAL A 1 118 ? 8.532 -3.614 10.345 1.00 75.88 118 VAL A C 1
ATOM 934 O O . VAL A 1 118 ? 8.873 -2.516 9.889 1.00 75.88 118 VAL A O 1
ATOM 937 N N . PRO A 1 119 ? 8.903 -4.017 11.574 1.00 65.44 119 PRO A N 1
ATOM 938 C CA . PRO A 1 119 ? 9.591 -3.140 12.519 1.00 65.44 119 PRO A CA 1
ATOM 939 C C . PRO A 1 119 ? 10.936 -2.632 11.981 1.00 65.44 119 PRO A C 1
ATOM 941 O O . PRO A 1 119 ? 11.227 -1.446 12.122 1.00 65.44 119 PRO A O 1
ATOM 944 N N . ASP A 1 120 ? 11.687 -3.484 11.276 1.00 64.31 120 ASP A N 1
ATOM 945 C CA . ASP A 1 120 ? 12.960 -3.143 10.640 1.00 64.31 120 ASP A CA 1
ATOM 946 C C . ASP A 1 120 ? 12.941 -3.545 9.156 1.00 64.31 120 ASP A C 1
ATOM 948 O O . ASP A 1 120 ? 12.855 -4.725 8.815 1.00 64.31 120 ASP A O 1
ATOM 952 N N . HIS A 1 121 ? 13.069 -2.570 8.251 1.00 64.12 121 HIS A N 1
ATOM 953 C CA . HIS A 1 121 ? 13.349 -2.860 6.844 1.00 64.12 121 HIS A CA 1
ATOM 954 C C . HIS A 1 121 ? 14.857 -3.080 6.670 1.00 64.12 121 HIS A C 1
ATOM 956 O O . HIS A 1 121 ? 15.633 -2.124 6.596 1.00 64.12 121 HIS A O 1
ATOM 962 N N . ILE A 1 122 ? 15.275 -4.344 6.627 1.00 63.69 122 ILE A N 1
ATOM 963 C CA . ILE A 1 122 ? 16.671 -4.733 6.407 1.00 63.69 122 ILE A CA 1
ATOM 964 C C . ILE A 1 122 ? 16.850 -5.049 4.920 1.00 63.69 122 ILE A C 1
ATOM 966 O O . ILE A 1 122 ? 16.078 -5.818 4.352 1.00 63.69 122 ILE A O 1
ATOM 970 N N . GLN A 1 123 ? 17.858 -4.456 4.277 1.00 64.31 123 GLN A N 1
ATOM 971 C CA . GLN A 1 123 ? 18.192 -4.778 2.885 1.00 64.31 123 GLN A CA 1
ATOM 972 C C . GLN A 1 123 ? 18.612 -6.254 2.762 1.00 64.31 123 GLN A C 1
ATOM 974 O O . GLN A 1 123 ? 19.327 -6.722 3.649 1.00 64.31 123 GLN A O 1
ATOM 979 N N . PRO A 1 124 ? 18.238 -6.967 1.678 1.00 64.88 124 PRO A N 1
ATOM 980 C CA . PRO A 1 124 ? 18.568 -8.386 1.490 1.00 64.88 124 PRO A CA 1
ATOM 981 C C . PRO A 1 124 ? 20.052 -8.726 1.667 1.00 64.88 124 PRO A C 1
ATOM 983 O O . PRO A 1 124 ? 20.395 -9.761 2.225 1.00 64.88 124 PRO A O 1
ATOM 986 N N . GLU A 1 125 ? 20.937 -7.811 1.268 1.00 65.81 125 GLU A N 1
ATOM 987 C CA . GLU A 1 125 ? 22.396 -7.918 1.418 1.00 65.81 125 GLU A CA 1
ATOM 988 C C . GLU A 1 125 ? 22.861 -8.059 2.879 1.00 65.81 125 GLU A C 1
ATOM 990 O O . GLU A 1 125 ? 23.979 -8.495 3.130 1.00 65.81 125 GLU A O 1
ATOM 995 N N . LYS A 1 126 ? 22.011 -7.693 3.846 1.00 62.50 126 LYS A N 1
ATOM 996 C CA . LYS A 1 126 ? 22.285 -7.722 5.290 1.00 62.50 126 LYS A CA 1
ATOM 997 C C . LYS A 1 126 ? 21.472 -8.796 6.027 1.00 62.50 126 LYS A C 1
ATOM 999 O O . LYS A 1 126 ? 21.306 -8.703 7.241 1.00 62.50 126 LYS A O 1
ATOM 1004 N N . TRP A 1 127 ? 20.895 -9.768 5.313 1.00 66.56 127 TRP A N 1
ATOM 1005 C CA . TRP A 1 127 ? 20.051 -10.816 5.911 1.00 66.56 127 TRP A CA 1
ATOM 1006 C C . TRP A 1 127 ? 20.844 -11.971 6.548 1.00 66.56 127 TRP A C 1
ATOM 1008 O O . TRP A 1 127 ? 20.250 -12.764 7.276 1.00 66.56 127 TRP A O 1
ATOM 1018 N N . SER A 1 128 ? 22.161 -12.062 6.334 1.00 60.50 128 SER A N 1
ATOM 1019 C CA . SER A 1 128 ? 23.044 -13.003 7.042 1.00 60.50 128 SER A CA 1
ATOM 1020 C C . SER A 1 128 ? 24.029 -12.274 7.968 1.00 60.50 128 SER A C 1
ATOM 1022 O O . SER A 1 128 ? 24.315 -11.104 7.708 1.00 60.50 128 SER A O 1
ATOM 1024 N N . PRO A 1 129 ? 24.544 -12.943 9.022 1.00 54.31 129 PRO A N 1
ATOM 1025 C CA . PRO A 1 129 ? 25.516 -12.369 9.956 1.00 54.31 129 PRO A CA 1
ATOM 1026 C C . PRO A 1 129 ? 26.825 -11.937 9.290 1.00 54.31 129 PRO A C 1
ATOM 1028 O O . PRO A 1 129 ? 27.220 -12.590 8.295 1.00 54.31 129 PRO A O 1
#

Secondary structure (DSSP, 8-state):
-----------HHHHHTT-HHHHHHHHTTSTT-TT--EEEEEEEEEEPTTSS-EEEEEEEEEEEETT-SSPEEEEEEEEEHHHHHHHHHTGGG-TTTS--EEEEEEETTEEEEEEE--S----GGGS--

Foldseek 3Di:
DPDPLDPQPQDPVCVVVFPQVSVLSLQCSDPPSVPKGWDGKDKDFDAAPVNPDTPVQKIWIFTHTPPDPGTFIKMKGKAFPVVLCCQVPPCVVPVPPAFHWSDWADDDGIIMTIGHDDPHDDDPVPPDD

Radius of gyration: 14.99 Å; chains: 1; bounding box: 43×34×35 Å

Sequence (129 aa):
MLPVMSESKVDVAQLQKRTPTAWSALLQNEPGLDNVMVTAVSAKPIRTRDHQQSIGHVSRYLVSLANQSDPINLLAKYTNRQEVAFYRLLADLLPHLAPKCWYAHVFADEGWLVLDDVPDHIQPEKWSP